Protein AF-A0A0N0ABL8-F1 (afdb_monomer_lite)

Structure (mmCIF, N/CA/C/O backbone):
data_AF-A0A0N0ABL8-F1
#
_entry.id   AF-A0A0N0ABL8-F1
#
loop_
_atom_site.group_PDB
_atom_site.id
_atom_site.type_symbol
_atom_site.label_atom_id
_atom_site.label_alt_id
_atom_site.label_comp_id
_atom_site.label_asym_id
_atom_site.label_entity_id
_atom_site.label_seq_id
_atom_site.pdbx_PDB_ins_code
_atom_site.Cartn_x
_atom_site.Cartn_y
_atom_site.Cartn_z
_atom_site.occupancy
_atom_site.B_iso_or_equiv
_atom_site.auth_seq_id
_atom_site.auth_comp_id
_atom_site.auth_asym_id
_atom_site.auth_atom_id
_atom_site.pdbx_PDB_model_num
ATOM 1 N N . MET A 1 1 ? 19.644 49.082 -29.327 1.00 46.09 1 MET A N 1
ATOM 2 C CA . MET A 1 1 ? 18.715 48.073 -29.878 1.00 46.09 1 MET A CA 1
ATOM 3 C C . MET A 1 1 ? 19.566 46.926 -30.410 1.00 46.09 1 MET A C 1
ATOM 5 O O . MET A 1 1 ? 20.117 47.046 -31.492 1.00 46.09 1 MET A O 1
ATOM 9 N N . GLY A 1 2 ? 19.849 45.917 -29.579 1.00 54.66 2 GLY A N 1
ATOM 10 C CA . GLY A 1 2 ? 20.752 44.816 -29.946 1.00 54.66 2 GLY A CA 1
ATOM 11 C C . GLY A 1 2 ? 20.023 43.768 -30.794 1.00 54.66 2 GLY A C 1
ATOM 12 O O . GLY A 1 2 ? 18.848 43.512 -30.519 1.00 54.66 2 GLY A O 1
ATOM 13 N N . PRO A 1 3 ? 20.661 43.180 -31.821 1.00 63.84 3 PRO A N 1
ATOM 14 C CA . PRO A 1 3 ? 20.025 42.162 -32.646 1.00 63.84 3 PRO A CA 1
ATOM 15 C C . PRO A 1 3 ? 19.739 40.930 -31.783 1.00 63.84 3 PRO A C 1
ATOM 17 O O . PRO A 1 3 ? 20.643 40.358 -31.176 1.00 63.84 3 PRO A O 1
ATOM 20 N N . GLY A 1 4 ? 18.463 40.551 -31.695 1.00 57.84 4 GLY A N 1
ATOM 21 C CA . GLY A 1 4 ? 18.024 39.376 -30.952 1.00 57.84 4 GLY A CA 1
ATOM 22 C C . GLY A 1 4 ? 18.729 38.128 -31.472 1.00 57.84 4 GLY A C 1
ATOM 23 O O . GLY A 1 4 ? 18.489 37.699 -32.601 1.00 57.84 4 GLY A O 1
ATOM 24 N N . GLY A 1 5 ? 19.610 37.559 -30.649 1.00 62.66 5 GLY A N 1
ATOM 25 C CA . GLY A 1 5 ? 20.260 36.286 -30.925 1.00 62.66 5 GLY A CA 1
ATOM 26 C C . GLY A 1 5 ? 19.196 35.205 -31.068 1.00 62.66 5 GLY A C 1
ATOM 27 O O . GLY A 1 5 ? 18.534 34.839 -30.096 1.00 62.66 5 GLY A O 1
ATOM 28 N N . ARG A 1 6 ? 19.000 34.711 -32.292 1.00 71.38 6 ARG A N 1
ATOM 29 C CA . ARG A 1 6 ? 18.179 33.523 -32.532 1.00 71.38 6 ARG A CA 1
ATOM 30 C C . ARG A 1 6 ? 18.844 32.373 -31.781 1.00 71.38 6 ARG A C 1
ATOM 32 O O . ARG A 1 6 ? 20.019 32.100 -32.020 1.00 71.38 6 ARG A O 1
ATOM 39 N N . ARG A 1 7 ? 18.119 31.725 -30.860 1.00 68.38 7 ARG A N 1
ATOM 40 C CA . ARG A 1 7 ? 18.610 30.482 -30.250 1.00 68.38 7 ARG A CA 1
ATOM 41 C C . ARG A 1 7 ? 18.944 29.507 -31.384 1.00 68.38 7 ARG A C 1
ATOM 43 O O . ARG A 1 7 ? 18.146 29.413 -32.321 1.00 68.38 7 ARG A O 1
ATOM 50 N N . PRO A 1 8 ? 20.089 28.810 -31.324 1.00 64.12 8 PRO A N 1
ATOM 51 C CA . PRO A 1 8 ? 20.374 27.762 -32.287 1.00 64.12 8 PRO A CA 1
ATOM 52 C C . PRO A 1 8 ? 19.234 26.730 -32.250 1.00 64.12 8 PRO A C 1
ATOM 54 O O . PRO A 1 8 ? 18.686 26.475 -31.170 1.00 64.12 8 PRO A O 1
ATOM 57 N N . PRO A 1 9 ? 18.827 26.182 -33.407 1.00 64.44 9 PRO A N 1
ATOM 58 C CA . PRO A 1 9 ? 17.804 25.150 -33.446 1.00 64.44 9 PRO A CA 1
ATOM 59 C C . PRO A 1 9 ? 18.246 23.968 -32.582 1.00 64.44 9 PRO A C 1
ATOM 61 O O . PRO A 1 9 ? 19.418 23.586 -32.585 1.00 64.44 9 PRO A O 1
ATOM 64 N N . HIS A 1 10 ? 17.304 23.406 -31.824 1.00 63.91 10 HIS A N 1
ATOM 65 C CA . HIS A 1 10 ? 17.527 22.138 -31.142 1.00 63.91 10 HIS A CA 1
ATOM 66 C C . HIS A 1 10 ? 17.944 21.097 -32.202 1.00 63.91 10 HIS A C 1
ATOM 68 O O . HIS A 1 10 ? 17.307 21.043 -33.256 1.00 63.91 10 HIS A O 1
ATOM 74 N N . PRO A 1 11 ? 19.014 20.312 -31.977 1.00 67.31 11 PRO A N 1
ATOM 75 C CA . PRO A 1 11 ? 19.641 19.480 -33.012 1.00 67.31 11 PRO A CA 1
ATOM 76 C C . PRO A 1 11 ? 18.749 18.346 -33.534 1.00 67.31 11 PRO A C 1
ATOM 78 O O . PRO A 1 11 ? 19.094 17.705 -34.522 1.00 67.31 11 PRO A O 1
ATOM 81 N N . LEU A 1 12 ? 17.605 18.108 -32.893 1.00 64.81 12 LEU A N 1
ATOM 82 C CA . LEU A 1 12 ? 16.628 17.104 -33.287 1.00 64.81 12 LEU A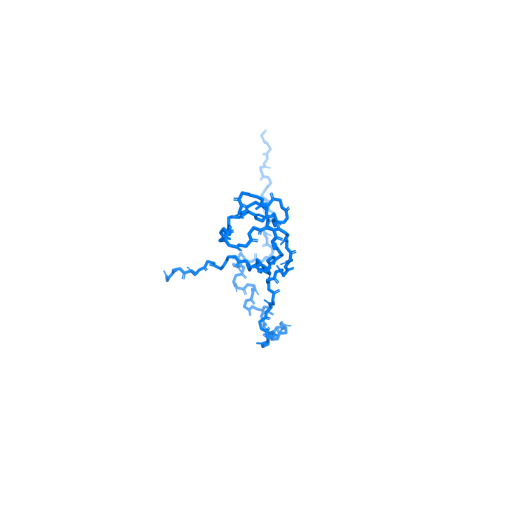 CA 1
ATOM 83 C C . LEU A 1 12 ? 15.263 17.771 -33.485 1.00 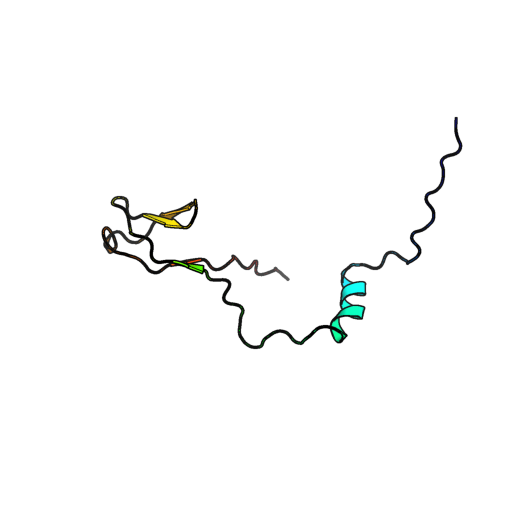64.81 12 LEU A C 1
ATOM 85 O O . LEU A 1 12 ? 14.928 18.668 -32.695 1.00 64.81 12 LEU A O 1
ATOM 89 N N . PRO A 1 13 ? 14.476 17.346 -34.496 1.00 69.50 13 PRO A N 1
ATOM 90 C CA . PRO A 1 13 ? 13.082 17.758 -34.606 1.00 69.50 13 PRO A CA 1
ATOM 91 C C . PRO A 1 13 ? 12.373 17.504 -33.266 1.00 69.50 13 PRO A C 1
ATOM 93 O O . PRO A 1 13 ? 12.753 16.575 -32.546 1.00 69.50 13 PRO A O 1
ATOM 96 N N . PRO A 1 14 ? 11.393 18.338 -32.880 1.00 71.25 14 PRO A N 1
ATOM 97 C CA . PRO A 1 14 ? 10.656 18.131 -31.645 1.00 71.25 14 PRO A CA 1
ATOM 98 C C . PRO A 1 14 ? 9.813 16.861 -31.781 1.00 71.25 14 PRO A C 1
ATOM 100 O O . PRO A 1 14 ? 8.665 16.918 -32.208 1.00 71.25 14 PRO A O 1
ATOM 103 N N . CYS A 1 15 ? 10.397 15.716 -31.446 1.00 80.00 15 CYS A N 1
ATOM 104 C CA . CYS A 1 15 ? 9.646 14.490 -31.268 1.00 80.00 15 CYS A CA 1
ATOM 105 C C . CYS A 1 15 ? 8.903 14.569 -29.932 1.00 80.00 15 CYS A C 1
ATOM 107 O O . CYS A 1 15 ? 9.385 15.127 -28.939 1.00 80.00 15 CYS A O 1
ATOM 109 N N . THR A 1 16 ? 7.702 14.021 -29.913 1.00 89.56 16 THR A N 1
ATOM 110 C CA . THR A 1 16 ? 6.921 13.844 -28.698 1.00 89.56 16 THR A CA 1
ATOM 111 C C . THR A 1 16 ? 7.591 12.812 -27.791 1.00 89.56 16 THR A C 1
ATOM 113 O O . THR A 1 16 ? 8.340 11.945 -28.240 1.00 89.56 16 THR A O 1
ATOM 116 N N . ILE A 1 17 ? 7.284 12.855 -26.494 1.00 87.12 17 ILE A N 1
ATOM 117 C CA . ILE A 1 17 ? 7.754 11.834 -25.545 1.00 87.12 17 ILE A CA 1
ATOM 118 C C . ILE A 1 17 ? 7.319 10.422 -25.977 1.00 87.12 17 ILE A C 1
ATOM 120 O O . ILE A 1 17 ? 8.061 9.470 -25.766 1.00 87.12 17 ILE A O 1
ATOM 124 N N . GLY A 1 18 ? 6.161 10.281 -26.635 1.00 89.31 18 GLY A N 1
ATOM 125 C CA . GLY A 1 18 ? 5.686 8.996 -27.159 1.00 89.31 18 GLY A CA 1
ATOM 126 C C . GLY A 1 18 ? 6.547 8.436 -28.298 1.00 89.31 18 GLY A C 1
ATOM 127 O O . GLY A 1 18 ? 6.789 7.231 -28.350 1.00 89.31 18 GLY A O 1
ATOM 128 N N . GLU A 1 19 ? 7.058 9.296 -29.180 1.00 90.88 19 GLU A N 1
ATOM 129 C CA . GLU A 1 19 ? 7.961 8.890 -30.267 1.00 90.88 19 GLU A CA 1
ATOM 130 C C . GLU A 1 19 ? 9.329 8.457 -29.728 1.00 90.88 19 GLU A C 1
ATOM 132 O O . GLU A 1 19 ? 9.858 7.433 -30.160 1.00 90.88 19 GLU A O 1
ATOM 137 N N . TYR A 1 20 ? 9.863 9.172 -28.732 1.00 90.00 20 TYR A N 1
ATOM 138 C CA . TYR A 1 20 ? 11.076 8.744 -28.026 1.00 90.00 20 TYR A CA 1
ATOM 139 C C . TYR A 1 20 ? 10.864 7.408 -27.303 1.00 90.00 20 TYR A C 1
ATOM 141 O O . TYR A 1 20 ? 11.632 6.470 -27.511 1.00 90.00 20 TYR A O 1
ATOM 149 N N . PHE A 1 21 ? 9.763 7.273 -26.556 1.00 88.31 21 PHE A N 1
ATOM 150 C CA . PHE A 1 21 ? 9.428 6.032 -25.859 1.00 88.31 21 PHE A CA 1
ATOM 151 C C . PHE A 1 21 ? 9.305 4.844 -26.816 1.00 88.31 21 PHE A C 1
ATOM 153 O O . PHE A 1 21 ? 9.789 3.765 -26.504 1.00 88.31 21 PHE A O 1
ATOM 160 N N . THR A 1 22 ? 8.707 5.029 -27.994 1.00 92.31 22 THR A N 1
ATOM 161 C CA . THR A 1 22 ? 8.577 3.955 -28.995 1.00 92.31 22 THR A CA 1
ATOM 162 C C . THR A 1 22 ? 9.942 3.466 -29.485 1.00 92.31 22 THR A C 1
ATOM 164 O O . THR A 1 22 ? 10.132 2.266 -29.671 1.00 92.31 22 THR A O 1
ATOM 167 N N . ALA A 1 23 ? 10.905 4.374 -29.665 1.00 92.31 23 ALA A N 1
ATOM 168 C CA . ALA A 1 23 ? 12.265 4.016 -30.058 1.00 92.31 23 ALA A CA 1
ATOM 169 C C . ALA A 1 23 ? 13.034 3.295 -28.934 1.00 92.31 23 ALA A C 1
ATOM 171 O O . ALA A 1 23 ? 13.834 2.402 -29.210 1.00 92.31 23 ALA A O 1
ATOM 172 N N . GLU A 1 24 ? 12.787 3.663 -27.676 1.00 92.31 24 GLU A N 1
ATOM 173 C CA . GLU A 1 24 ? 13.472 3.104 -26.503 1.00 92.31 24 GLU A CA 1
ATOM 174 C C . GLU A 1 24 ? 12.804 1.832 -25.951 1.00 92.31 24 GLU A C 1
ATOM 176 O O . GLU A 1 24 ? 13.477 1.006 -25.339 1.00 92.31 24 GLU A O 1
ATOM 181 N N . GLN A 1 25 ? 11.504 1.628 -26.188 1.00 92.75 25 GLN A N 1
ATOM 182 C CA . GLN A 1 25 ? 10.716 0.514 -25.647 1.00 92.75 25 GLN A CA 1
ATOM 183 C C . GLN A 1 25 ? 11.335 -0.872 -25.911 1.00 92.75 25 GLN A C 1
ATOM 185 O O . GLN A 1 25 ? 11.378 -1.663 -24.968 1.00 92.75 25 GLN A O 1
ATOM 190 N N . PRO A 1 26 ? 11.858 -1.200 -27.113 1.00 93.69 26 PRO A N 1
ATOM 191 C CA . PRO A 1 26 ? 12.470 -2.508 -27.365 1.00 93.69 26 PRO A CA 1
ATOM 192 C C . PRO A 1 26 ? 13.750 -2.768 -26.556 1.00 93.69 26 PRO A C 1
ATOM 194 O O . PRO A 1 26 ? 14.196 -3.910 -26.475 1.00 93.69 26 PRO A O 1
ATOM 197 N N . LEU A 1 27 ? 14.358 -1.721 -25.987 1.00 94.94 27 LEU A N 1
ATOM 198 C CA . LEU A 1 27 ? 15.554 -1.813 -25.147 1.00 94.94 27 LEU A CA 1
ATOM 199 C C . LEU A 1 27 ? 15.214 -2.077 -23.671 1.00 94.94 27 LEU A C 1
ATOM 201 O O . LEU A 1 27 ? 16.109 -2.389 -22.884 1.00 94.94 27 LEU A O 1
ATOM 205 N N . LEU A 1 28 ? 13.945 -1.928 -23.276 1.00 92.50 28 LEU A N 1
ATOM 206 C CA . LEU A 1 28 ? 13.495 -2.132 -21.902 1.00 92.50 28 LEU A CA 1
ATOM 207 C C . LEU A 1 28 ? 13.285 -3.618 -21.598 1.00 92.50 28 LEU A C 1
ATOM 209 O O . LEU A 1 28 ? 12.909 -4.417 -22.455 1.00 92.50 28 LEU A O 1
ATOM 213 N N . ALA A 1 29 ? 13.482 -3.985 -20.332 1.00 92.44 29 ALA A N 1
ATOM 214 C CA . ALA A 1 29 ? 13.066 -5.291 -19.842 1.00 92.44 29 ALA A CA 1
ATOM 215 C C . ALA A 1 29 ? 11.529 -5.421 -19.907 1.00 92.44 29 ALA A C 1
ATOM 217 O O . ALA A 1 29 ? 10.826 -4.423 -19.709 1.00 92.44 29 ALA A O 1
ATOM 218 N N . PRO A 1 30 ? 10.988 -6.634 -20.141 1.00 87.50 30 PRO A N 1
ATOM 219 C CA . PRO A 1 30 ? 9.552 -6.855 -20.050 1.00 87.50 30 PRO A CA 1
ATOM 220 C C . PRO A 1 30 ? 9.054 -6.501 -18.648 1.00 87.50 30 PRO A C 1
ATOM 222 O O . PRO A 1 30 ? 9.768 -6.685 -17.656 1.00 87.50 30 PRO A O 1
ATOM 225 N N . LEU A 1 31 ? 7.815 -6.014 -18.563 1.00 86.31 31 L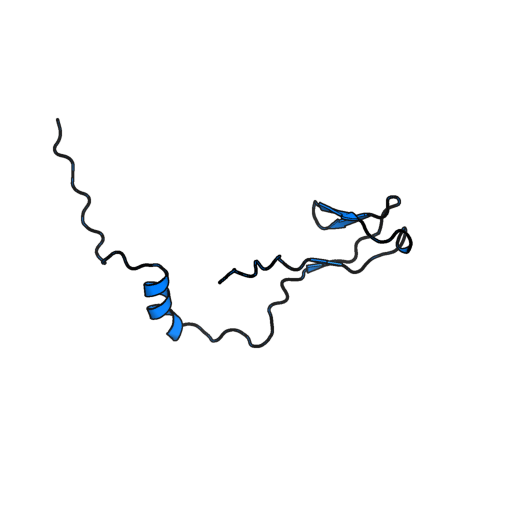EU A N 1
ATOM 226 C CA . LEU A 1 31 ? 7.195 -5.771 -17.267 1.00 86.31 31 LEU A CA 1
ATOM 227 C C . LEU A 1 31 ? 7.123 -7.084 -16.470 1.00 86.31 31 LEU A C 1
ATOM 229 O O . LEU A 1 31 ? 6.851 -8.140 -17.054 1.00 86.31 31 LEU A O 1
ATOM 233 N N . PRO A 1 32 ? 7.356 -7.038 -15.148 1.00 85.94 32 PRO A N 1
ATOM 234 C CA . PRO A 1 32 ? 7.137 -8.192 -14.292 1.00 85.94 32 PRO A CA 1
ATOM 235 C C . PRO A 1 32 ? 5.711 -8.729 -14.460 1.00 85.94 32 PRO A C 1
ATOM 237 O O . PRO A 1 32 ? 4.760 -7.955 -14.539 1.00 85.94 32 PRO A O 1
ATOM 240 N N . GLN A 1 33 ? 5.566 -10.056 -14.507 1.00 86.19 33 GLN A N 1
ATOM 241 C CA . GLN A 1 33 ? 4.245 -10.695 -14.553 1.00 86.19 33 GLN A CA 1
ATOM 242 C C . GLN A 1 33 ? 3.498 -10.557 -13.222 1.00 86.19 33 GLN A C 1
ATOM 244 O O . GLN A 1 33 ? 2.272 -10.490 -13.209 1.00 86.19 33 GLN A O 1
ATOM 249 N N . GLU A 1 34 ? 4.240 -10.511 -12.113 1.00 83.38 34 GLU A N 1
ATOM 250 C CA . GLU A 1 34 ? 3.668 -10.283 -10.791 1.00 83.38 34 GLU A CA 1
ATOM 251 C C . GLU A 1 34 ? 3.341 -8.790 -10.623 1.00 83.38 34 GLU A C 1
ATOM 253 O O . GLU A 1 34 ? 4.229 -7.949 -10.826 1.00 83.38 34 GLU A O 1
ATOM 258 N N . PRO A 1 35 ? 2.104 -8.435 -10.234 1.00 75.81 35 PRO A N 1
ATOM 259 C CA . PRO A 1 35 ? 1.749 -7.060 -9.929 1.00 75.81 35 PRO A CA 1
ATOM 260 C C . PRO A 1 35 ? 2.659 -6.468 -8.853 1.00 75.81 35 PRO A C 1
ATOM 262 O O . PRO A 1 35 ? 2.978 -7.103 -7.848 1.00 75.81 35 PRO A O 1
ATOM 265 N N . PHE A 1 36 ? 3.041 -5.204 -9.022 1.00 72.00 36 PHE A N 1
ATOM 266 C CA . PHE A 1 36 ? 3.759 -4.501 -7.969 1.00 72.00 36 PHE A CA 1
ATOM 267 C C . PHE A 1 36 ? 2.805 -4.197 -6.807 1.00 72.00 36 PHE A C 1
ATOM 269 O O . PHE A 1 36 ? 1.855 -3.419 -6.959 1.00 72.00 36 PHE A O 1
ATOM 276 N N . GLU A 1 37 ? 3.070 -4.771 -5.629 1.00 67.88 37 GLU A N 1
ATOM 277 C CA . GLU A 1 37 ? 2.329 -4.459 -4.405 1.00 67.88 37 GLU A CA 1
ATOM 278 C C . GLU A 1 37 ? 2.588 -3.004 -3.973 1.00 67.88 37 GLU A C 1
ATOM 280 O O . GLU A 1 37 ? 3.420 -2.695 -3.123 1.00 67.88 37 GLU A O 1
ATOM 285 N N . THR A 1 38 ? 1.815 -2.077 -4.541 1.00 69.69 38 THR A N 1
ATOM 286 C CA . THR A 1 38 ? 1.808 -0.657 -4.137 1.00 69.69 38 THR A CA 1
ATOM 287 C C . THR A 1 38 ? 1.186 -0.477 -2.741 1.00 69.69 38 THR A C 1
ATOM 289 O O . THR A 1 38 ? 1.334 0.562 -2.096 1.00 69.69 38 THR A O 1
ATOM 292 N N . GLY A 1 39 ? 0.484 -1.509 -2.261 1.00 73.19 39 GLY A N 1
ATOM 293 C CA . GLY A 1 39 ? -0.192 -1.570 -0.975 1.00 73.19 39 GLY A CA 1
ATOM 294 C C . GLY A 1 39 ? 0.767 -1.586 0.212 1.00 73.19 39 GLY A C 1
ATOM 295 O O . GLY A 1 39 ? 1.291 -2.639 0.557 1.00 73.19 39 GLY A O 1
ATOM 296 N N . ARG A 1 40 ? 0.942 -0.474 0.940 1.00 75.25 40 ARG A N 1
ATOM 297 C CA . ARG A 1 40 ? 1.639 -0.560 2.239 1.00 75.25 40 ARG A CA 1
ATOM 298 C C . ARG A 1 40 ? 0.698 -1.119 3.300 1.00 75.25 40 ARG A C 1
ATOM 300 O O . ARG A 1 40 ? -0.226 -0.429 3.735 1.00 75.25 40 ARG A O 1
ATOM 307 N N . LEU A 1 41 ? 0.984 -2.336 3.762 1.00 80.62 41 LEU A N 1
ATOM 308 C CA . LEU A 1 41 ? 0.301 -2.932 4.905 1.00 80.62 41 LEU A CA 1
ATOM 309 C C . LEU A 1 41 ? 0.702 -2.238 6.209 1.00 80.62 41 LEU A C 1
ATOM 311 O O . LEU A 1 41 ? 1.856 -1.872 6.437 1.00 80.62 41 LEU A O 1
ATOM 315 N N . SER A 1 42 ? -0.273 -2.011 7.078 1.00 80.19 42 SER A N 1
ATOM 316 C CA . SER A 1 42 ? -0.081 -1.442 8.411 1.00 80.19 42 SER A CA 1
ATOM 317 C C . SER A 1 42 ? -1.107 -2.022 9.376 1.00 80.19 42 SER A C 1
ATOM 319 O O . SER A 1 42 ? -2.213 -2.383 8.973 1.00 80.19 42 SER A O 1
ATOM 321 N N . THR A 1 43 ? -0.749 -2.098 10.659 1.00 89.38 43 THR A N 1
ATOM 322 C CA . THR A 1 43 ? -1.632 -2.595 11.726 1.00 89.38 43 THR A CA 1
ATOM 323 C C . THR A 1 43 ? -1.893 -1.537 12.801 1.00 89.38 43 THR A C 1
ATOM 325 O O . THR A 1 43 ? -1.493 -1.734 13.953 1.00 89.38 43 THR A O 1
ATOM 328 N N . PRO A 1 44 ? -2.490 -0.379 12.455 1.00 89.19 44 PRO A N 1
ATOM 329 C CA . PRO A 1 44 ? -2.772 0.664 13.431 1.00 89.19 44 PRO A CA 1
ATOM 330 C C . PRO A 1 44 ? -3.802 0.210 14.472 1.00 89.19 44 PRO A C 1
ATOM 332 O O . PRO A 1 44 ? -4.677 -0.621 14.209 1.00 89.19 44 PRO A O 1
ATOM 335 N N . TRP A 1 45 ? -3.704 0.801 15.661 1.00 94.50 45 TRP A N 1
ATOM 336 C CA . TRP A 1 45 ? -4.719 0.675 16.700 1.00 94.50 45 TRP A CA 1
ATOM 337 C C . TRP A 1 45 ? -5.912 1.585 16.393 1.00 94.50 45 TRP A C 1
ATOM 339 O O . TRP A 1 45 ? -5.731 2.723 15.952 1.00 94.50 45 TRP A O 1
ATOM 349 N N . VAL A 1 46 ? -7.123 1.076 16.616 1.00 94.88 46 VAL A N 1
ATOM 350 C CA . VAL A 1 46 ? -8.364 1.825 16.409 1.00 94.88 46 VAL A CA 1
ATOM 351 C C . VAL A 1 46 ? -8.702 2.620 17.661 1.00 94.88 46 VAL A C 1
ATOM 353 O O . VAL A 1 46 ? -8.945 2.048 18.728 1.00 94.88 46 VAL A O 1
ATOM 356 N N . ASP A 1 47 ? -8.763 3.940 17.505 1.00 94.62 47 ASP A N 1
ATOM 357 C CA . ASP A 1 47 ? -9.039 4.856 18.601 1.00 94.62 47 ASP A CA 1
ATOM 358 C C . ASP A 1 47 ? -10.497 4.838 19.077 1.00 94.62 47 ASP A C 1
ATOM 360 O O . ASP A 1 47 ? -11.393 4.269 18.450 1.00 94.62 47 ASP A O 1
ATOM 364 N N . ARG A 1 48 ? -10.745 5.494 20.218 1.00 96.25 48 ARG A N 1
ATOM 365 C CA . ARG A 1 48 ? -12.077 5.594 20.839 1.00 96.25 48 ARG A CA 1
ATOM 366 C C . ARG A 1 48 ? -13.131 6.284 19.963 1.00 96.25 48 ARG A C 1
ATOM 368 O O . ARG A 1 48 ? -14.308 6.228 20.298 1.00 96.25 48 ARG A O 1
ATOM 375 N N . TYR A 1 49 ? -12.718 6.956 18.889 1.00 96.88 49 TYR A N 1
ATOM 376 C CA . TYR A 1 49 ? -13.590 7.628 17.928 1.00 96.88 49 TYR A CA 1
ATOM 377 C C . TYR A 1 49 ? -13.786 6.801 16.654 1.00 96.88 49 TYR A C 1
ATOM 379 O O . TYR A 1 49 ? -14.300 7.320 15.663 1.00 96.88 49 TYR A O 1
ATOM 387 N N . SER A 1 50 ? -13.401 5.520 16.677 1.00 94.38 50 SER A N 1
ATOM 388 C CA . SER A 1 50 ? -13.489 4.614 15.536 1.00 94.38 50 SER A CA 1
ATOM 389 C C . SER A 1 50 ? -12.656 5.091 14.346 1.00 94.38 50 SER A C 1
ATOM 391 O O . SER A 1 50 ? -13.109 5.051 13.199 1.00 94.38 50 SER A O 1
ATOM 393 N N . ARG A 1 51 ? -11.433 5.571 14.613 1.00 95.44 51 ARG A N 1
ATOM 394 C CA . ARG A 1 51 ? -10.484 6.015 13.586 1.00 95.44 51 ARG A CA 1
ATOM 395 C C . ARG A 1 51 ? -9.127 5.336 13.722 1.00 95.44 51 ARG A C 1
ATOM 397 O O . ARG A 1 51 ? -8.703 4.973 14.816 1.00 95.44 51 ARG A O 1
ATOM 404 N N . ILE A 1 52 ? -8.428 5.213 12.599 1.00 92.94 52 ILE A N 1
ATOM 405 C CA . ILE A 1 52 ? -7.017 4.816 12.531 1.00 92.94 52 ILE A CA 1
ATOM 406 C C . ILE A 1 52 ? -6.175 5.959 11.970 1.00 92.94 52 ILE A C 1
ATOM 408 O O . ILE A 1 52 ? -6.635 6.709 11.107 1.00 92.94 52 ILE A O 1
ATOM 412 N N . CYS A 1 53 ? -4.930 6.069 12.430 1.00 91.44 53 CYS A N 1
ATOM 413 C CA . CYS A 1 53 ? -3.929 6.937 11.816 1.00 91.44 53 CYS A CA 1
ATOM 414 C C . CYS A 1 53 ? -3.091 6.124 10.826 1.00 91.44 53 CYS A C 1
ATOM 416 O O . CYS A 1 53 ? -2.417 5.170 11.215 1.00 91.44 53 CYS A O 1
ATOM 418 N N . VAL A 1 54 ? -3.100 6.523 9.557 1.00 85.94 54 VAL A N 1
ATOM 419 C CA . VAL A 1 54 ? -2.224 5.975 8.520 1.00 85.94 54 VAL A CA 1
ATOM 420 C C . VAL A 1 54 ? -1.314 7.103 8.060 1.00 85.94 54 VAL A C 1
ATOM 422 O O . VAL A 1 54 ? -1.767 8.069 7.445 1.00 85.94 54 VAL A O 1
ATOM 425 N N . ARG A 1 55 ? -0.019 6.995 8.381 1.00 84.31 55 ARG A N 1
ATOM 426 C CA . ARG A 1 55 ? 0.956 8.087 8.216 1.00 84.31 55 ARG A CA 1
ATOM 427 C C . ARG A 1 55 ? 0.478 9.356 8.933 1.00 84.31 55 ARG A C 1
ATOM 429 O O . ARG A 1 55 ? 0.489 9.389 10.158 1.00 84.31 55 ARG A O 1
ATOM 436 N N . MET A 1 56 ? 0.065 10.370 8.176 1.00 85.50 56 MET A N 1
ATOM 437 C CA . MET A 1 56 ? -0.406 11.668 8.668 1.00 85.50 56 MET A CA 1
ATOM 438 C C . MET A 1 56 ? -1.931 11.828 8.564 1.00 85.50 56 MET A C 1
ATOM 440 O O . MET A 1 56 ? -2.470 12.821 9.040 1.00 85.50 56 MET A O 1
ATOM 444 N N . ASN A 1 57 ? -2.636 10.850 7.986 1.00 86.19 57 ASN A N 1
ATOM 445 C CA . ASN A 1 57 ? -4.073 10.927 7.727 1.00 86.19 57 ASN A CA 1
ATOM 446 C C . ASN A 1 57 ? -4.876 10.073 8.713 1.00 86.19 57 ASN A C 1
ATOM 448 O O . ASN A 1 57 ? -4.405 9.040 9.194 1.00 86.19 57 ASN A O 1
ATOM 452 N N . ARG A 1 58 ? -6.115 10.495 8.989 1.00 90.50 58 ARG A N 1
ATOM 453 C CA . ARG A 1 58 ? -7.065 9.776 9.846 1.00 90.50 58 ARG A CA 1
ATOM 454 C C . ARG A 1 58 ? -8.221 9.238 9.019 1.00 90.50 58 ARG A C 1
ATOM 456 O O . ARG A 1 58 ? -8.863 9.997 8.302 1.00 90.50 58 ARG A O 1
ATOM 463 N N . TYR A 1 59 ? -8.514 7.954 9.182 1.00 91.19 59 TYR A N 1
ATOM 464 C CA . TYR A 1 59 ? -9.591 7.271 8.468 1.00 91.19 59 TYR A CA 1
ATOM 465 C C . TYR A 1 59 ? -10.572 6.653 9.451 1.00 91.19 59 TYR A C 1
ATOM 467 O O . TYR A 1 59 ? -10.159 6.085 10.461 1.00 91.19 59 TYR A O 1
ATOM 475 N N . SER A 1 60 ? -11.863 6.759 9.152 1.00 93.88 60 SER A N 1
ATOM 476 C CA . SER A 1 60 ? -12.918 6.100 9.921 1.00 93.88 60 SER A CA 1
ATOM 477 C C . SER A 1 60 ? -12.950 4.604 9.619 1.00 93.88 60 SER A C 1
ATOM 479 O O . SER A 1 60 ? -12.763 4.183 8.481 1.00 93.88 60 SER A O 1
ATOM 481 N N . VAL A 1 61 ? -13.233 3.805 10.640 1.00 93.19 61 VAL A N 1
ATOM 482 C CA . VAL A 1 61 ? -13.407 2.351 10.547 1.00 93.19 61 VAL A CA 1
ATOM 483 C C . VAL A 1 61 ? -14.697 1.932 11.262 1.00 93.19 61 VAL A C 1
ATOM 485 O O . VAL A 1 61 ? -15.305 2.760 11.943 1.00 93.19 61 VAL A O 1
ATOM 488 N N . PRO A 1 62 ? -15.158 0.674 11.137 1.00 94.75 62 PRO A N 1
ATOM 489 C CA . PRO A 1 62 ? -16.319 0.196 11.885 1.00 94.75 62 PRO A CA 1
ATOM 490 C C . PRO A 1 62 ? -16.130 0.253 13.413 1.00 94.75 62 PRO A C 1
ATOM 492 O O . PRO A 1 62 ? -15.145 -0.260 13.938 1.00 94.75 62 PRO A O 1
ATOM 495 N N . VAL A 1 63 ? -17.139 0.765 14.134 1.00 95.12 63 VAL A N 1
ATOM 496 C CA . VAL A 1 63 ? -17.138 0.968 15.607 1.00 95.12 63 VAL A CA 1
ATOM 497 C C . VAL A 1 63 ? -16.827 -0.303 16.400 1.00 95.12 63 VAL A C 1
ATOM 499 O O . VAL A 1 63 ? -16.203 -0.252 17.456 1.00 95.12 63 VAL A O 1
ATOM 502 N N . ARG A 1 64 ? -17.189 -1.475 15.869 1.00 95.12 64 ARG A N 1
ATOM 503 C CA . ARG A 1 64 ? -16.894 -2.775 16.498 1.00 95.12 64 ARG A CA 1
ATOM 504 C C . ARG A 1 64 ? -15.392 -3.076 16.622 1.00 95.12 64 ARG A C 1
ATOM 506 O O . ARG A 1 64 ? -15.023 -4.025 17.314 1.00 95.12 64 ARG A O 1
ATOM 513 N N . LEU A 1 65 ? -14.539 -2.301 15.949 1.00 93.19 65 LEU A N 1
ATOM 514 C CA . LEU A 1 65 ? -13.087 -2.445 15.977 1.00 93.19 65 LEU A CA 1
ATOM 515 C C . LEU A 1 65 ? -12.393 -1.547 17.011 1.00 93.19 65 LEU A C 1
ATOM 517 O O . LEU A 1 65 ? -11.183 -1.681 17.160 1.00 93.19 65 LEU A O 1
ATOM 521 N N . ILE A 1 66 ? -13.107 -0.675 17.737 1.00 95.44 66 ILE A N 1
ATOM 522 C CA . ILE A 1 66 ? -12.512 0.1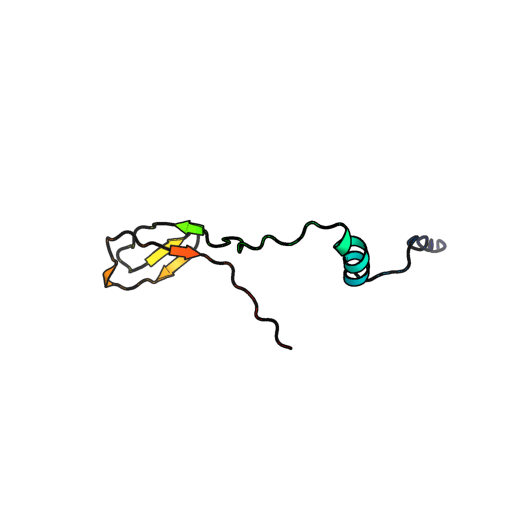66 18.794 1.00 95.44 66 ILE A CA 1
ATOM 523 C C . ILE A 1 66 ? -11.734 -0.704 19.789 1.00 95.44 66 ILE A C 1
ATOM 525 O O . ILE A 1 66 ? -12.217 -1.747 20.232 1.00 95.44 66 ILE A O 1
ATOM 529 N N . GLY A 1 67 ? -10.516 -0.276 20.133 1.00 93.44 67 GLY A N 1
ATOM 530 C CA . GLY A 1 67 ? -9.645 -1.013 21.047 1.00 93.44 67 GLY A CA 1
ATOM 531 C C . GLY A 1 67 ? -8.909 -2.195 20.409 1.00 93.44 67 GLY A C 1
ATOM 532 O O . GLY A 1 67 ? -8.105 -2.831 21.087 1.00 93.44 67 GLY A O 1
ATOM 533 N N . ARG A 1 68 ? -9.139 -2.481 19.120 1.00 93.38 68 ARG A N 1
ATOM 534 C CA . ARG A 1 68 ? -8.465 -3.548 18.367 1.00 93.38 68 ARG A CA 1
ATOM 535 C C . ARG A 1 68 ? -7.397 -2.978 17.437 1.00 93.38 68 ARG A C 1
ATOM 537 O O . ARG A 1 68 ? -7.406 -1.799 17.089 1.00 93.38 68 ARG A O 1
ATOM 544 N N . THR A 1 69 ? -6.488 -3.838 16.998 1.00 90.06 69 THR A N 1
ATOM 545 C CA . THR A 1 69 ? -5.608 -3.560 15.861 1.00 90.06 69 THR A CA 1
ATOM 546 C C . THR A 1 69 ? -6.316 -3.959 14.567 1.00 90.06 69 THR A C 1
ATOM 548 O O . THR A 1 69 ? -6.934 -5.022 14.486 1.00 90.06 69 THR A O 1
ATOM 551 N N . ALA A 1 70 ? -6.259 -3.100 13.550 1.00 82.50 70 ALA A N 1
ATOM 552 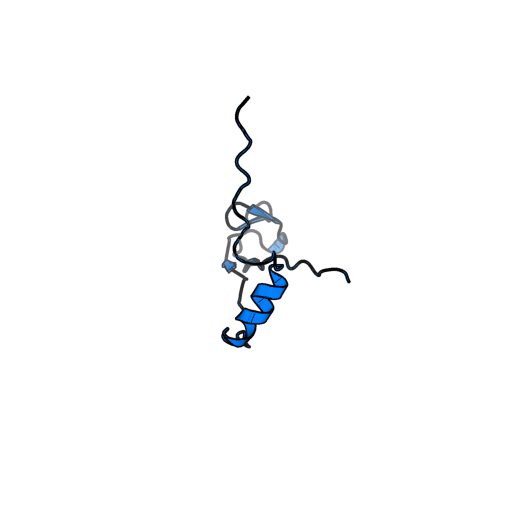C CA . ALA A 1 70 ? -6.872 -3.353 12.247 1.00 82.50 70 ALA A CA 1
ATOM 553 C C . ALA A 1 70 ? -5.786 -3.506 11.183 1.00 82.50 70 ALA A C 1
ATOM 555 O O . ALA A 1 70 ? -4.848 -2.717 11.154 1.00 82.50 70 ALA A O 1
ATOM 556 N N . ARG A 1 71 ? -5.908 -4.499 10.297 1.00 85.00 71 ARG A N 1
ATOM 557 C CA . ARG A 1 71 ? -5.050 -4.606 9.109 1.00 85.00 71 ARG A CA 1
ATOM 558 C C . ARG A 1 71 ? -5.570 -3.660 8.034 1.00 85.00 71 ARG A C 1
ATOM 560 O O . ARG A 1 71 ? -6.735 -3.738 7.662 1.00 85.00 71 ARG A O 1
ATOM 567 N N . PHE A 1 72 ? -4.703 -2.784 7.550 1.00 78.06 72 PHE A N 1
ATOM 568 C CA . PHE A 1 72 ? -5.016 -1.800 6.524 1.00 78.06 72 PHE A CA 1
ATOM 569 C C . PHE A 1 72 ? -3.973 -1.858 5.407 1.00 78.06 72 PHE A C 1
ATOM 571 O O . PHE A 1 72 ? -2.779 -1.923 5.696 1.00 78.06 72 PHE A O 1
ATOM 578 N N . ALA A 1 73 ? -4.428 -1.806 4.154 1.00 81.88 73 ALA A N 1
ATOM 579 C CA . ALA A 1 73 ? -3.592 -1.681 2.967 1.00 81.88 73 ALA A CA 1
ATOM 580 C C . ALA A 1 73 ? -3.939 -0.364 2.260 1.00 81.88 73 ALA A C 1
ATOM 582 O O . ALA A 1 73 ? -5.076 -0.181 1.833 1.00 81.88 73 ALA A O 1
ATOM 583 N N . ALA A 1 74 ? -2.977 0.552 2.135 1.00 73.56 74 ALA A N 1
ATOM 584 C CA . ALA A 1 74 ? -3.124 1.712 1.253 1.00 73.56 74 ALA A CA 1
ATOM 585 C C . ALA A 1 74 ? -2.594 1.348 -0.132 1.00 73.56 74 ALA A C 1
ATOM 587 O O . ALA A 1 74 ? -1.380 1.362 -0.319 1.00 73.56 74 ALA A O 1
ATOM 588 N N . ALA A 1 75 ? -3.485 1.034 -1.071 1.00 69.88 75 ALA A N 1
ATOM 589 C CA . ALA A 1 75 ? -3.148 1.013 -2.491 1.00 69.88 75 ALA A CA 1
ATOM 590 C C . ALA A 1 75 ? -3.210 2.443 -3.056 1.00 69.88 75 ALA A C 1
ATOM 592 O O . ALA A 1 75 ? -4.031 3.252 -2.615 1.00 69.88 75 ALA A O 1
ATOM 593 N N . GLY A 1 76 ? -2.325 2.766 -4.002 1.00 62.53 76 GLY A N 1
ATOM 594 C CA . GLY A 1 76 ? -2.434 4.003 -4.776 1.00 62.53 76 GLY A CA 1
ATOM 595 C C . GLY A 1 76 ? -3.754 4.030 -5.551 1.00 62.53 76 GLY A C 1
ATOM 596 O O . GLY A 1 76 ? -4.238 2.984 -5.974 1.00 62.53 76 GLY A O 1
ATOM 597 N N . ALA A 1 77 ? -4.357 5.210 -5.699 1.00 55.41 77 ALA A N 1
ATOM 598 C CA . ALA A 1 77 ? -5.551 5.367 -6.522 1.00 55.41 77 ALA A CA 1
ATOM 599 C C . ALA A 1 77 ? -5.156 5.288 -8.003 1.00 55.41 77 ALA A C 1
ATOM 601 O O . ALA 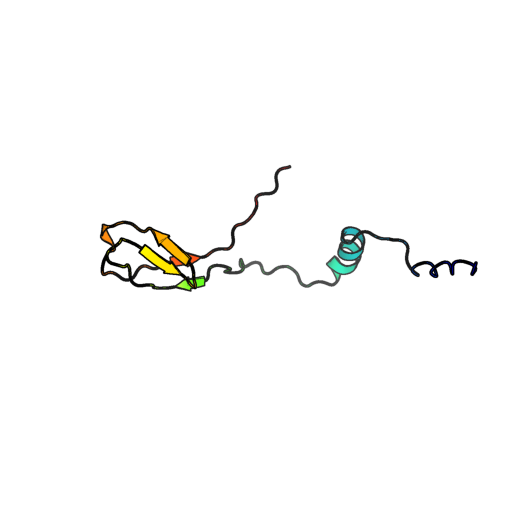A 1 77 ? -4.361 6.101 -8.472 1.00 55.41 77 ALA A O 1
ATOM 602 N N . GLU A 1 78 ? -5.702 4.312 -8.722 1.00 50.72 78 GLU A N 1
ATOM 603 C CA . GLU A 1 78 ? -5.618 4.236 -10.178 1.00 50.72 78 GLU A CA 1
ATOM 604 C C . GLU A 1 78 ? -6.723 5.115 -10.780 1.00 50.72 78 GLU A C 1
ATOM 606 O O . GLU A 1 78 ? -7.894 5.002 -10.408 1.00 50.72 78 GLU A O 1
ATOM 611 N N . LEU A 1 79 ? -6.354 6.030 -11.680 1.00 45.19 79 LEU A N 1
ATOM 612 C CA . LEU A 1 79 ? -7.321 6.735 -12.515 1.00 45.19 79 LEU A CA 1
ATOM 613 C C . LEU A 1 79 ? -7.626 5.824 -13.704 1.00 45.19 79 LEU A C 1
ATOM 615 O O . LEU A 1 79 ? -6.788 5.676 -14.589 1.00 45.19 79 LEU A O 1
ATOM 619 N N . LEU A 1 80 ? -8.817 5.224 -13.726 1.00 42.53 80 LEU A N 1
ATOM 620 C CA . LEU A 1 80 ? -9.363 4.622 -14.941 1.00 42.53 80 LEU A CA 1
ATOM 621 C C . LEU A 1 80 ? -9.537 5.753 -15.962 1.00 42.53 80 LEU A C 1
ATOM 623 O O . LEU A 1 80 ? -10.467 6.555 -15.854 1.00 42.53 80 LEU A O 1
ATOM 627 N N . GLY A 1 81 ? -8.581 5.872 -16.885 1.00 41.38 81 GLY A N 1
ATOM 628 C CA . GLY A 1 81 ? -8.666 6.791 -18.011 1.00 41.38 81 GLY A CA 1
ATOM 629 C C . GLY A 1 81 ? -9.931 6.490 -18.807 1.00 41.38 81 GLY A C 1
ATOM 630 O O . GLY A 1 81 ? -10.149 5.349 -19.205 1.00 41.38 81 GLY A O 1
ATOM 631 N N . GLY A 1 82 ? -10.782 7.503 -18.965 1.00 42.81 82 GLY A N 1
ATOM 632 C CA . GLY A 1 82 ? -11.876 7.466 -19.924 1.00 42.81 82 GLY A CA 1
ATOM 633 C C . GLY A 1 82 ? -11.321 7.492 -21.346 1.00 42.81 82 GLY A C 1
ATOM 634 O O . GLY A 1 82 ? -10.321 8.168 -21.593 1.00 42.81 82 GLY A O 1
ATOM 635 N N . GLU A 1 83 ? -11.982 6.716 -22.201 1.00 44.09 83 GLU A N 1
ATOM 636 C CA . GLU A 1 83 ? -11.801 6.573 -23.654 1.00 44.09 83 GLU A CA 1
ATOM 637 C C . GLU A 1 83 ? -11.515 7.893 -24.393 1.00 44.09 83 GLU A C 1
ATOM 639 O O . GLU A 1 83 ? -12.158 8.920 -24.064 1.00 44.09 83 GLU A O 1
#

Foldseek 3Di:
DDPDPDDPPDPDDPDDPVVVCVVCVVVDDDDDPDDDQQWDKDFFAQACQQWGDDPNDIDHHDNVRHRHTDIGTDHDDDDPDDD

Secondary structure (DSSP, 8-state):
-----PPPPPSS----HHHHHHHHGGGSPPPPSSPP---EEE-PBPPTTSEEEETTEEEE--GGGTTSB--EEEPPPP-----

pLDDT: mean 79.75, std 15.5, range [41.38, 96.88]

Sequence (83 aa):
MGPGGRRPPHPLPPCTIGEYFTAEQPLLAPLPQEPFETGRLSTPWVDRYSRICVRMNRYSVPVRLIGRTARFAAAGAELLGGE

Radius of gyration: 25.12 Å; chains: 1; bounding box: 38×59×56 Å